Protein AF-X0WR93-F1 (afdb_monomer_lite)

Organism: NCBI:txid412755

Foldseek 3Di:
DAADAQEADAADDLCLLVPLVAAEYEHHHYNHPDYDVSVVSCVVSNHHYHD

Sequence (51 aa):
ILAIGGNRIETFPKSIGKLESLQILVLKYNQFSTLPESIKTLERNGTLIYK

pLDDT: mean 93.22, std 3.21, range [85.44, 97.94]

InterPro domains:
  IPR001611 Leucine-rich repeat [PF00560] (21-42)
  IPR032675 Leucine-rich repeat domain superfamily [G3DSA:3.80.10.10] (1-49)

Radius of gyration: 9.91 Å; chains: 1; bounding box: 22×19×25 Å

Secondary structure (DSSP, 8-state):
-EE-TTS------GGGGG-TT--EEE--SS--SS--HHHHHHHHTT-EEE-

Structure (mmCIF, N/CA/C/O backbone):
data_AF-X0WR93-F1
#
_entry.id   AF-X0WR93-F1
#
loop_
_atom_site.group_PDB
_atom_site.id
_atom_site.type_symbol
_atom_site.label_atom_id
_atom_site.label_alt_id
_atom_site.label_comp_id
_atom_site.label_asym_id
_atom_site.label_entity_id
_atom_site.label_seq_id
_atom_site.pdbx_PDB_ins_code
_atom_site.Cartn_x
_atom_site.Cartn_y
_atom_site.Cartn_z
_atom_site.occupancy
_atom_site.B_iso_or_equiv
_atom_site.auth_seq_id
_atom_site.auth_comp_id
_atom_site.auth_asym_id
_atom_site.auth_atom_id
_atom_site.pdbx_PDB_model_num
ATOM 1 N N . ILE A 1 1 ? -14.335 -3.951 -0.734 1.00 95.44 1 ILE A N 1
ATOM 2 C CA . ILE A 1 1 ? -13.342 -4.773 -1.471 1.00 95.44 1 ILE A CA 1
ATOM 3 C C . ILE A 1 1 ? -13.024 -4.048 -2.773 1.00 95.44 1 ILE A C 1
ATOM 5 O O . ILE A 1 1 ? -13.964 -3.589 -3.409 1.00 95.44 1 ILE A O 1
ATOM 9 N N . LEU A 1 2 ? -11.750 -3.925 -3.149 1.00 95.31 2 LEU A N 1
ATOM 10 C CA . LEU A 1 2 ? -11.301 -3.391 -4.439 1.00 95.31 2 LEU A CA 1
ATOM 11 C C . LEU A 1 2 ? -10.391 -4.427 -5.110 1.00 95.31 2 LEU A C 1
ATOM 13 O O . LEU A 1 2 ? -9.370 -4.807 -4.540 1.00 95.31 2 LEU A O 1
ATOM 17 N N . ALA A 1 3 ? -10.759 -4.891 -6.304 1.00 96.19 3 ALA A N 1
ATOM 18 C CA . ALA A 1 3 ? -9.997 -5.888 -7.051 1.00 96.19 3 ALA A CA 1
ATOM 19 C C . ALA A 1 3 ? -9.593 -5.333 -8.417 1.00 96.19 3 ALA A C 1
ATOM 21 O O . ALA A 1 3 ? -10.444 -5.023 -9.243 1.00 96.19 3 ALA A O 1
ATOM 22 N N . ILE A 1 4 ? -8.286 -5.198 -8.626 1.00 93.75 4 ILE A N 1
ATOM 23 C CA . ILE A 1 4 ? -7.681 -4.601 -9.827 1.00 93.75 4 ILE A CA 1
ATOM 24 C C . ILE A 1 4 ? -6.484 -5.427 -10.315 1.00 93.75 4 ILE A C 1
ATOM 26 O O . ILE A 1 4 ? -5.575 -4.913 -10.970 1.00 93.75 4 ILE A O 1
ATOM 30 N N . GLY A 1 5 ? -6.466 -6.718 -9.979 1.00 93.75 5 GLY A N 1
ATOM 31 C CA . GLY A 1 5 ? -5.448 -7.645 -10.456 1.00 93.75 5 GLY A CA 1
ATOM 32 C C . GLY A 1 5 ? -5.517 -7.877 -11.968 1.00 93.75 5 GLY A C 1
ATOM 33 O O . GLY A 1 5 ? -6.560 -7.670 -12.583 1.00 93.75 5 GLY A O 1
ATOM 34 N N . GLY A 1 6 ? -4.403 -8.305 -12.562 1.00 95.25 6 GLY A N 1
ATOM 35 C CA . GLY A 1 6 ? -4.308 -8.605 -13.997 1.00 95.25 6 GLY A CA 1
ATOM 36 C C . GLY A 1 6 ? -4.211 -7.376 -14.901 1.00 95.25 6 GLY A C 1
ATOM 37 O O . GLY A 1 6 ? -4.489 -7.475 -16.094 1.00 95.25 6 GLY A O 1
ATOM 38 N N . ASN A 1 7 ? -3.837 -6.222 -14.349 1.00 94.81 7 ASN A N 1
ATOM 39 C CA . ASN A 1 7 ? -3.642 -4.993 -15.108 1.00 94.81 7 ASN A CA 1
ATOM 40 C C . ASN A 1 7 ? -2.150 -4.679 -15.285 1.00 94.81 7 ASN A C 1
ATOM 42 O O . ASN A 1 7 ? -1.263 -5.439 -14.907 1.00 94.81 7 ASN A O 1
ATOM 46 N N . ARG A 1 8 ? -1.859 -3.536 -15.905 1.00 94.69 8 ARG A N 1
ATOM 47 C CA . ARG A 1 8 ? -0.496 -3.008 -16.062 1.00 94.69 8 ARG A CA 1
ATOM 48 C C . ARG A 1 8 ? -0.289 -1.775 -15.188 1.00 94.69 8 ARG A C 1
ATOM 50 O O . ARG A 1 8 ? 0.271 -0.783 -15.631 1.00 94.69 8 ARG A O 1
ATOM 57 N N . ILE A 1 9 ? -0.836 -1.798 -13.973 1.00 91.50 9 ILE A N 1
ATOM 58 C CA . ILE A 1 9 ? -0.731 -0.659 -13.064 1.00 91.50 9 ILE A CA 1
ATOM 59 C C . ILE A 1 9 ? 0.670 -0.672 -12.450 1.00 91.50 9 ILE A C 1
ATOM 61 O O . ILE A 1 9 ? 1.094 -1.674 -11.876 1.00 91.50 9 ILE A O 1
ATOM 65 N N . GLU A 1 10 ? 1.372 0.448 -12.583 1.00 91.75 10 GLU A N 1
ATOM 66 C CA . GLU A 1 10 ? 2.725 0.642 -12.045 1.00 91.75 10 GLU A CA 1
ATOM 67 C C . GLU A 1 10 ? 2.726 1.508 -10.780 1.00 91.75 10 GLU A C 1
ATOM 69 O O . GLU A 1 10 ? 3.624 1.405 -9.947 1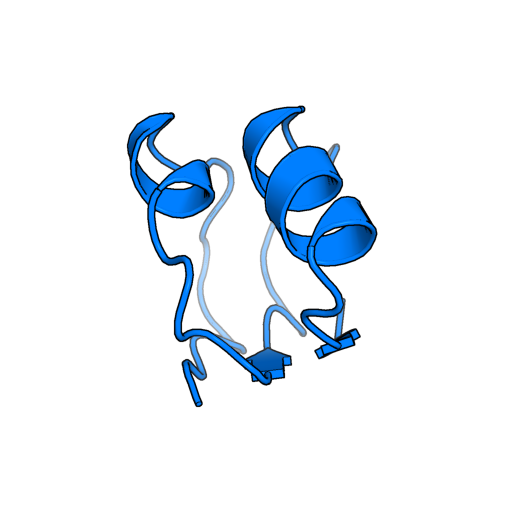.00 91.75 10 GLU A O 1
ATOM 74 N N . THR A 1 11 ? 1.719 2.376 -10.616 1.00 90.25 11 THR A N 1
ATOM 75 C CA . THR A 1 11 ? 1.628 3.315 -9.489 1.00 90.25 11 THR A CA 1
ATOM 76 C C . THR A 1 11 ? 0.184 3.511 -9.030 1.00 90.25 11 THR A C 1
ATOM 78 O O . THR A 1 11 ? -0.760 3.259 -9.777 1.00 90.25 11 THR A O 1
ATOM 81 N N . PHE A 1 12 ? 0.011 3.999 -7.799 1.00 89.81 12 PHE A N 1
ATOM 82 C CA . PHE A 1 12 ? -1.283 4.452 -7.291 1.00 89.81 12 PHE A CA 1
ATOM 83 C C . PHE A 1 12 ? -1.289 5.953 -7.026 1.00 89.81 12 PHE A C 1
ATOM 85 O O . PHE A 1 12 ? -0.282 6.498 -6.563 1.00 89.81 12 PHE A O 1
ATOM 92 N N . PRO A 1 13 ? -2.442 6.623 -7.197 1.00 89.81 13 PRO A N 1
ATOM 93 C CA . PRO A 1 13 ? -2.601 7.970 -6.686 1.00 89.81 13 PRO A CA 1
ATOM 94 C C . PRO A 1 13 ? -2.491 7.958 -5.156 1.00 89.81 13 PRO A C 1
ATOM 96 O O . PRO A 1 13 ? -2.945 7.030 -4.483 1.00 89.81 13 PRO A O 1
ATOM 99 N N . LYS A 1 14 ? -1.942 9.034 -4.579 1.00 90.75 14 LYS A N 1
ATOM 100 C CA . LYS A 1 14 ? -1.821 9.181 -3.115 1.00 90.75 14 LYS A CA 1
ATOM 101 C C . LYS A 1 14 ? -3.17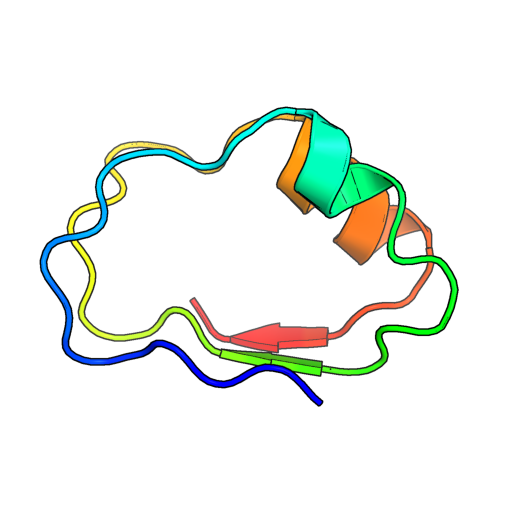0 9.051 -2.392 1.00 90.75 14 LYS A C 1
ATOM 103 O O . LYS A 1 14 ? -3.207 8.617 -1.246 1.00 90.75 14 LYS A O 1
ATOM 108 N N . SER A 1 15 ? -4.270 9.392 -3.066 1.00 94.00 15 SER A N 1
ATOM 109 C CA . SER A 1 15 ? -5.635 9.313 -2.537 1.00 94.00 15 SER A CA 1
ATOM 110 C C . SER A 1 15 ? -6.100 7.896 -2.202 1.00 94.00 15 SER A C 1
ATOM 112 O O . SER A 1 15 ? -7.009 7.774 -1.389 1.00 94.00 15 SER A O 1
ATOM 114 N N . ILE A 1 16 ? -5.472 6.837 -2.737 1.00 93.81 16 ILE A N 1
ATOM 115 C CA . ILE A 1 16 ? -5.840 5.453 -2.395 1.00 93.81 16 ILE A CA 1
ATOM 116 C C . ILE A 1 16 ? -5.730 5.193 -0.884 1.00 93.81 16 ILE A C 1
ATOM 118 O O . ILE A 1 16 ? -6.543 4.467 -0.328 1.00 93.81 16 ILE A O 1
ATOM 122 N N . GLY A 1 17 ? -4.793 5.864 -0.201 1.00 93.50 17 GLY A N 1
ATOM 123 C CA . GLY A 1 17 ? -4.599 5.752 1.247 1.00 93.50 17 GLY A CA 1
ATOM 124 C C . GLY A 1 17 ? -5.721 6.362 2.092 1.00 93.50 17 GLY A C 1
ATOM 125 O O . GLY A 1 17 ? -5.729 6.168 3.301 1.00 93.50 17 GLY A O 1
ATOM 126 N N . LYS A 1 18 ? -6.663 7.092 1.477 1.00 95.56 18 LYS A N 1
ATOM 127 C CA . LYS A 1 18 ? -7.831 7.685 2.150 1.00 95.56 18 LYS A CA 1
ATOM 128 C C . LYS A 1 18 ? -9.051 6.761 2.163 1.00 95.56 18 LYS A C 1
ATOM 130 O O . LYS A 1 18 ? -10.109 7.159 2.637 1.00 95.56 18 LYS A O 1
ATOM 135 N N . LEU A 1 19 ? -8.946 5.555 1.602 1.00 95.25 19 LEU A N 1
ATOM 136 C CA . LEU A 1 19 ? -10.045 4.594 1.586 1.00 95.25 19 LEU A CA 1
ATOM 137 C C . LEU A 1 19 ? -10.161 3.882 2.943 1.00 95.25 19 LEU A C 1
ATOM 139 O O . LEU A 1 19 ? -9.859 2.700 3.061 1.00 95.25 19 LEU A O 1
ATOM 143 N N . GLU A 1 20 ? -10.609 4.606 3.968 1.00 91.00 20 GLU A N 1
ATOM 144 C CA . GLU A 1 20 ? -10.687 4.129 5.361 1.00 91.00 20 GLU A CA 1
ATOM 145 C C . GLU A 1 20 ? -11.609 2.916 5.542 1.00 91.00 20 GLU A C 1
ATOM 147 O O . GLU A 1 20 ? -11.366 2.069 6.395 1.00 91.00 20 GLU A O 1
ATOM 152 N N . SER A 1 21 ? -12.645 2.783 4.711 1.00 96.19 21 SER A N 1
ATOM 153 C CA . SER A 1 21 ? -13.552 1.626 4.741 1.00 96.19 21 SER A CA 1
ATOM 154 C C . SER A 1 21 ? -13.068 0.440 3.896 1.00 96.19 21 SER A C 1
ATOM 156 O O . SER A 1 21 ? -13.782 -0.559 3.764 1.00 96.19 21 SER A O 1
ATOM 158 N N . LEU A 1 22 ? -11.894 0.526 3.258 1.00 97.25 22 LEU A N 1
ATOM 159 C CA . LEU A 1 22 ? -11.400 -0.549 2.407 1.00 97.25 22 LEU A CA 1
ATOM 160 C C . LEU A 1 22 ? -10.858 -1.705 3.250 1.00 97.25 22 LEU A C 1
ATOM 162 O O . LEU A 1 22 ? -9.840 -1.591 3.916 1.00 97.25 22 LEU A O 1
ATOM 166 N N . GLN A 1 23 ? -11.516 -2.857 3.161 1.00 97.94 23 GLN A N 1
ATOM 167 C CA . GLN A 1 23 ? -11.110 -4.056 3.903 1.00 97.94 23 GLN A CA 1
ATOM 168 C C . GLN A 1 23 ? -10.161 -4.967 3.117 1.00 97.94 23 GLN A C 1
ATOM 170 O O . GLN A 1 23 ? -9.328 -5.648 3.702 1.00 97.94 23 GLN A O 1
ATOM 175 N N . ILE A 1 24 ? -10.287 -5.000 1.787 1.00 97.88 24 ILE A N 1
ATOM 176 C CA . ILE A 1 24 ? -9.510 -5.891 0.915 1.00 97.88 24 ILE A CA 1
ATOM 177 C C . ILE A 1 24 ? -9.108 -5.138 -0.349 1.00 97.88 24 ILE A C 1
ATOM 179 O O . ILE A 1 24 ? -9.972 -4.542 -1.003 1.00 97.88 24 ILE A O 1
ATOM 183 N N . LEU A 1 25 ? -7.830 -5.242 -0.709 1.00 96.69 25 LEU A N 1
ATOM 184 C CA . LEU A 1 25 ? -7.239 -4.741 -1.944 1.00 96.69 25 LEU A CA 1
ATOM 185 C C . LEU A 1 25 ? -6.499 -5.870 -2.679 1.00 96.69 25 LEU A C 1
ATOM 187 O O . LEU A 1 25 ? -5.545 -6.431 -2.146 1.00 96.69 25 LEU A O 1
ATOM 191 N N . VAL A 1 26 ? -6.909 -6.192 -3.909 1.00 96.25 26 VAL A N 1
ATOM 192 C CA . VAL A 1 26 ? -6.255 -7.213 -4.750 1.00 96.25 26 VAL A CA 1
ATOM 193 C C . VAL A 1 26 ? -5.492 -6.556 -5.897 1.00 96.25 26 VAL A C 1
ATOM 195 O O . VAL A 1 26 ? -6.095 -5.928 -6.767 1.00 96.25 26 VAL A O 1
ATOM 198 N N . LEU A 1 27 ? -4.172 -6.737 -5.890 1.00 94.12 27 LEU A N 1
ATOM 199 C CA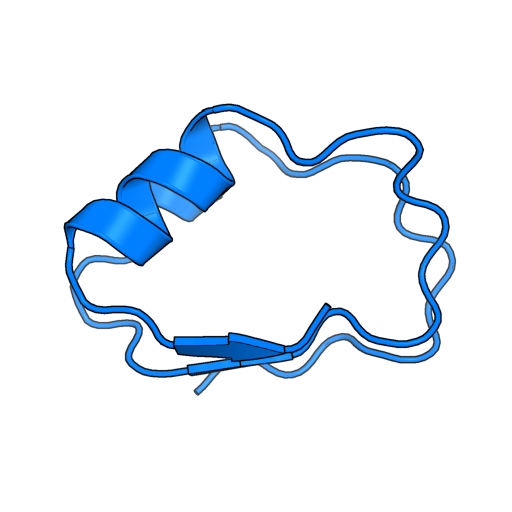 . LEU A 1 27 ? -3.180 -6.139 -6.788 1.00 94.12 27 LEU A CA 1
ATOM 200 C C . LEU A 1 27 ? -2.404 -7.161 -7.629 1.00 94.12 27 LEU A C 1
ATOM 202 O O . LEU A 1 27 ? -1.613 -6.743 -8.472 1.00 94.12 27 LEU A O 1
ATOM 206 N N . LYS A 1 28 ? -2.625 -8.465 -7.425 1.00 92.50 28 LYS A N 1
ATOM 207 C CA . LYS A 1 28 ? -1.920 -9.544 -8.136 1.00 92.50 28 LYS A CA 1
ATOM 208 C C . LYS A 1 28 ? -1.826 -9.319 -9.638 1.00 92.50 28 LYS A C 1
ATOM 210 O O . LYS A 1 28 ? -2.789 -8.883 -10.262 1.00 92.50 28 LYS A O 1
ATOM 215 N N . TYR A 1 29 ? -0.694 -9.698 -10.224 1.00 93.94 29 TYR A N 1
ATOM 216 C CA . TYR A 1 29 ? -0.452 -9.574 -11.665 1.00 93.94 29 TYR A CA 1
ATOM 217 C C . TYR A 1 29 ? -0.573 -8.123 -12.163 1.00 93.94 29 TYR A C 1
ATOM 219 O O . TYR A 1 29 ? -1.259 -7.856 -13.144 1.00 93.94 29 TYR A O 1
ATOM 227 N N . ASN A 1 30 ? 0.073 -7.194 -11.454 1.00 93.94 30 ASN A N 1
ATOM 228 C CA . ASN A 1 30 ? 0.344 -5.825 -11.904 1.00 93.94 30 ASN A CA 1
ATOM 229 C C . ASN A 1 30 ? 1.858 -5.595 -12.037 1.00 93.94 30 ASN A C 1
ATOM 231 O O . ASN A 1 30 ? 2.645 -6.517 -11.835 1.00 93.94 30 ASN A O 1
ATOM 235 N N . GLN A 1 31 ? 2.272 -4.376 -12.383 1.00 92.56 31 GLN A N 1
ATOM 236 C CA . GLN A 1 31 ? 3.668 -4.027 -12.675 1.00 92.56 31 GLN A CA 1
ATOM 237 C C . GLN A 1 31 ? 4.277 -3.108 -11.604 1.00 92.56 31 GLN A C 1
ATOM 239 O O . GLN A 1 31 ? 5.089 -2.235 -11.893 1.00 92.56 31 GLN A O 1
ATOM 244 N N . PHE A 1 32 ? 3.882 -3.290 -10.341 1.00 88.44 32 PHE A N 1
ATOM 245 C CA . PHE A 1 32 ? 4.450 -2.522 -9.234 1.00 88.44 32 PHE A CA 1
ATOM 246 C C . PHE A 1 32 ? 5.890 -2.960 -8.953 1.00 88.44 32 PHE A C 1
ATOM 248 O O . PHE A 1 32 ? 6.115 -4.041 -8.413 1.00 88.44 32 PHE A O 1
ATOM 255 N N . SER A 1 33 ? 6.862 -2.093 -9.237 1.00 85.69 33 SER A N 1
ATOM 256 C CA . SER A 1 33 ? 8.251 -2.294 -8.793 1.00 85.69 33 SER A CA 1
ATOM 257 C C . SER A 1 33 ? 8.378 -2.145 -7.275 1.00 85.69 33 SER A C 1
ATOM 259 O O . SER A 1 33 ? 9.1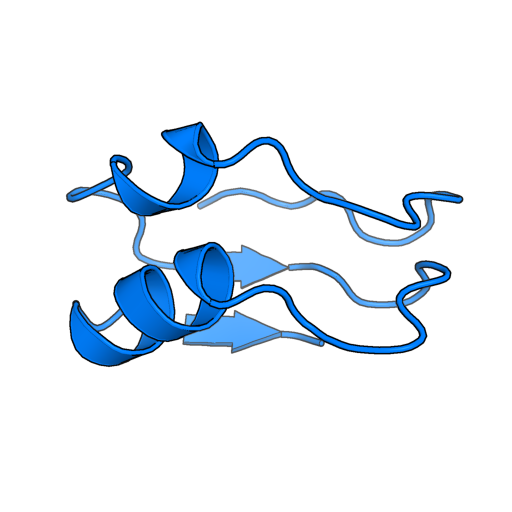34 -2.860 -6.624 1.00 85.69 33 SER A O 1
ATOM 261 N N . THR A 1 34 ? 7.616 -1.211 -6.698 1.00 86.50 34 THR A N 1
ATOM 262 C CA . THR A 1 34 ? 7.471 -1.017 -5.251 1.00 86.50 34 THR A CA 1
ATOM 263 C C . THR A 1 34 ? 6.045 -0.572 -4.936 1.00 86.50 34 THR A C 1
ATOM 265 O O . THR A 1 34 ? 5.386 0.066 -5.758 1.00 86.50 34 THR A O 1
ATOM 268 N N . LEU A 1 35 ? 5.547 -0.903 -3.742 1.00 86.00 35 LEU A N 1
ATOM 269 C CA . LEU A 1 35 ? 4.259 -0.387 -3.280 1.00 86.00 35 LEU A CA 1
ATOM 270 C C . LEU A 1 35 ? 4.455 1.011 -2.664 1.00 86.00 35 LEU A C 1
ATOM 272 O O . LEU A 1 35 ? 5.313 1.165 -1.788 1.00 86.00 35 LEU A O 1
ATOM 276 N N . PRO A 1 36 ? 3.678 2.029 -3.084 1.00 87.12 36 PRO A N 1
ATOM 277 C CA . PRO A 1 36 ? 3.811 3.381 -2.555 1.00 87.12 36 PRO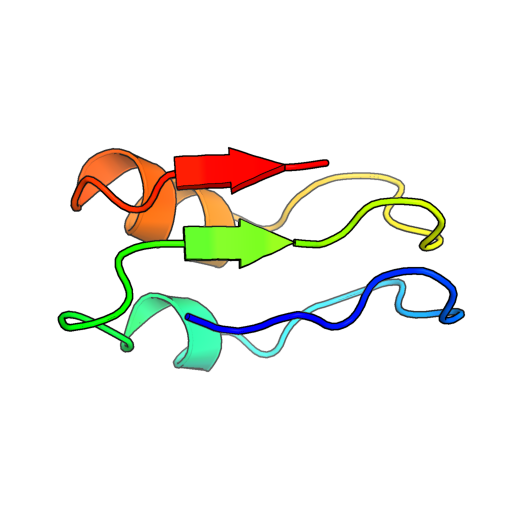 A CA 1
ATOM 278 C C . PRO A 1 36 ? 3.366 3.463 -1.088 1.00 87.12 36 PRO A C 1
ATOM 280 O O . PRO A 1 36 ? 2.594 2.634 -0.605 1.00 87.12 36 PRO A O 1
ATOM 283 N N . GLU A 1 37 ? 3.801 4.507 -0.376 1.00 90.62 37 GLU A N 1
ATOM 284 C CA . GLU A 1 37 ? 3.489 4.689 1.053 1.00 90.62 37 GLU A CA 1
ATOM 285 C C . GLU A 1 37 ? 1.976 4.743 1.333 1.00 90.62 37 GLU A C 1
ATOM 287 O O . GLU A 1 37 ? 1.529 4.294 2.382 1.00 90.62 37 GLU A O 1
ATOM 292 N N . SER A 1 38 ? 1.164 5.194 0.370 1.00 92.06 38 SER A N 1
ATOM 293 C CA . SER A 1 38 ? -0.302 5.188 0.476 1.00 92.06 38 SER A CA 1
ATOM 294 C C . SER A 1 38 ? -0.901 3.783 0.599 1.00 92.06 38 SER A C 1
ATOM 296 O O . SER A 1 38 ? -1.922 3.615 1.261 1.00 92.06 38 SER A O 1
ATOM 298 N N . ILE A 1 39 ? -0.264 2.770 0.008 1.00 92.94 39 ILE A N 1
ATOM 299 C CA . ILE A 1 39 ? -0.661 1.364 0.152 1.00 92.94 39 ILE A CA 1
ATOM 300 C C . ILE A 1 39 ? -0.263 0.843 1.535 1.00 92.94 39 ILE A C 1
ATOM 302 O O . ILE A 1 39 ? -1.035 0.121 2.159 1.00 92.94 39 ILE A O 1
ATOM 306 N N . LYS A 1 40 ? 0.881 1.287 2.073 1.00 91.00 40 LYS A N 1
ATOM 307 C CA . LYS A 1 40 ? 1.258 0.983 3.461 1.00 91.00 40 LYS A CA 1
ATOM 308 C C . LYS A 1 40 ? 0.302 1.617 4.471 1.00 91.00 40 LYS A C 1
ATOM 310 O O . LYS A 1 40 ? 0.033 1.016 5.503 1.00 91.00 40 LYS A O 1
ATOM 315 N N . THR A 1 41 ? -0.239 2.804 4.192 1.00 94.88 41 THR A N 1
ATOM 316 C CA . THR A 1 41 ? -1.288 3.409 5.032 1.00 94.88 41 THR A CA 1
ATOM 317 C C . THR A 1 41 ? -2.531 2.525 5.105 1.00 94.88 41 THR A C 1
ATOM 319 O O . THR A 1 41 ? -3.063 2.333 6.192 1.00 94.88 41 THR A O 1
ATOM 322 N N . LEU A 1 42 ? -2.962 1.938 3.985 1.00 95.44 42 LEU A N 1
ATOM 323 C CA . LEU A 1 42 ? -4.090 1.000 3.980 1.00 95.44 42 LEU A CA 1
ATOM 324 C C . LEU A 1 42 ? -3.801 -0.248 4.817 1.00 95.44 42 LEU A C 1
ATOM 326 O O . LEU A 1 42 ? -4.621 -0.638 5.641 1.00 95.44 42 LEU A O 1
ATOM 330 N N . GLU A 1 43 ? -2.613 -0.833 4.661 1.00 93.81 43 GLU A N 1
ATOM 331 C CA . GLU A 1 43 ? -2.189 -1.987 5.462 1.00 93.81 43 GLU A CA 1
ATOM 332 C C . GLU A 1 43 ? -2.187 -1.659 6.969 1.00 93.81 43 GLU A C 1
ATOM 334 O O . GLU A 1 43 ? -2.722 -2.427 7.766 1.00 93.81 43 GLU A O 1
ATOM 339 N N . ARG A 1 44 ? -1.688 -0.474 7.363 1.00 94.62 44 ARG A N 1
ATOM 340 C CA . ARG A 1 44 ? -1.739 0.017 8.757 1.00 94.62 44 ARG A CA 1
ATOM 341 C C . ARG A 1 44 ? -3.168 0.207 9.277 1.00 94.62 44 ARG A C 1
ATOM 343 O O . ARG A 1 44 ? -3.405 -0.005 10.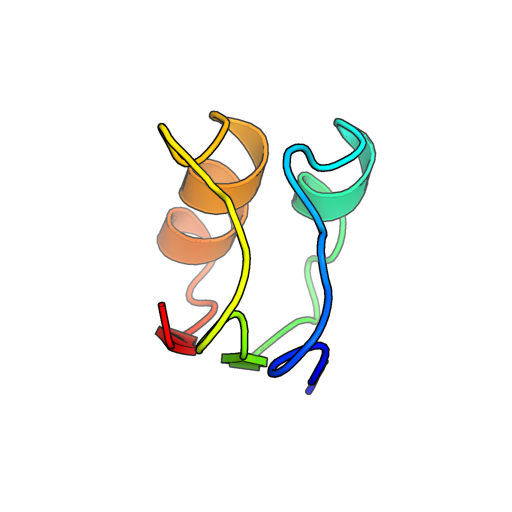461 1.00 94.62 44 ARG A O 1
ATOM 350 N N . ASN A 1 45 ? -4.105 0.573 8.406 1.00 94.75 45 ASN A N 1
ATOM 351 C CA . ASN A 1 45 ? -5.518 0.759 8.746 1.00 94.75 45 ASN A CA 1
ATOM 352 C C . ASN A 1 45 ? -6.317 -0.559 8.753 1.00 94.75 45 ASN A C 1
ATOM 354 O O . ASN A 1 45 ? -7.532 -0.538 8.940 1.00 94.75 45 ASN A O 1
ATOM 358 N N . GLY A 1 46 ? -5.658 -1.706 8.561 1.00 96.12 46 GLY A N 1
ATOM 359 C CA . GLY A 1 46 ? -6.288 -3.025 8.612 1.00 96.12 46 GLY A CA 1
ATOM 360 C C . GLY A 1 46 ? -6.817 -3.530 7.269 1.00 96.12 46 GLY A C 1
ATOM 361 O O . GLY A 1 46 ? -7.501 -4.552 7.231 1.00 96.12 46 GLY A O 1
ATOM 362 N N . THR A 1 47 ? -6.502 -2.861 6.155 1.00 97.38 47 THR A N 1
ATOM 363 C CA . THR A 1 47 ? -6.797 -3.391 4.820 1.00 97.38 47 THR A CA 1
ATOM 364 C C . THR A 1 47 ? -5.907 -4.600 4.525 1.00 97.38 47 THR A C 1
ATOM 366 O O . THR A 1 47 ? -4.682 -4.511 4.573 1.00 97.38 47 THR A O 1
ATOM 369 N N . LEU A 1 48 ? -6.508 -5.719 4.122 1.00 97.31 48 LEU A N 1
ATOM 370 C CA . LEU A 1 48 ? -5.784 -6.887 3.624 1.00 97.31 48 LEU A CA 1
ATOM 371 C C . LEU A 1 48 ? -5.342 -6.659 2.176 1.00 97.31 48 LEU A C 1
ATOM 373 O O . LEU A 1 48 ? -6.175 -6.407 1.300 1.00 97.31 48 LEU A O 1
ATOM 377 N N . ILE A 1 49 ? -4.038 -6.772 1.912 1.00 94.75 49 ILE A N 1
ATOM 378 C CA . ILE A 1 49 ? -3.456 -6.492 0.594 1.00 94.75 49 ILE A CA 1
ATOM 379 C C . ILE A 1 49 ? -2.932 -7.777 -0.049 1.00 94.75 49 ILE A C 1
ATOM 381 O O . ILE A 1 49 ? -1.957 -8.375 0.404 1.00 94.75 49 ILE A O 1
ATOM 385 N N . TYR A 1 50 ? -3.557 -8.173 -1.157 1.00 93.94 50 TYR A N 1
ATOM 386 C CA . TYR A 1 50 ? -3.143 -9.303 -1.986 1.00 93.94 50 TYR A CA 1
ATOM 387 C C . TYR A 1 50 ? -2.321 -8.796 -3.166 1.00 93.94 50 TYR A C 1
ATOM 389 O O . TYR A 1 50 ? -2.867 -8.446 -4.210 1.00 93.94 50 TYR A O 1
ATOM 397 N N . LYS A 1 51 ? -1.011 -8.738 -2.968 1.00 85.44 51 LYS A N 1
ATOM 398 C CA . LYS A 1 51 ? -0.002 -8.359 -3.963 1.00 85.44 51 LYS A CA 1
ATOM 399 C C . LYS A 1 51 ? 0.357 -9.506 -4.901 1.00 85.44 51 LYS A C 1
ATOM 401 O O . LYS A 1 51 ? 0.283 -10.678 -4.463 1.00 85.44 51 LYS A O 1
#